Protein AF-A0A968TPW8-F1 (afdb_monomer)

Radius of gyration: 14.57 Å; Cα contacts (8 Å, |Δi|>4): 115; chains: 1; bounding box: 41×36×31 Å

Solvent-accessible surface area (backbone atoms only — not comparable to full-atom values): 6279 Å² total; per-residue (Å²): 136,85,78,90,72,52,71,62,55,56,56,50,50,50,52,51,46,53,77,40,32,38,76,59,67,32,60,75,50,38,76,45,35,48,70,32,41,77,56,99,35,33,36,30,28,30,28,84,41,76,76,56,41,62,60,52,56,73,40,44,68,55,49,41,48,40,50,21,62,74,71,72,44,93,58,52,79,42,79,44,81,37,79,59,72,77,63,34,74,52,82,85,70,56,52,69,72,54,55,51,54,58,56,65,75,74,114

Structure (mmCIF, N/CA/C/O backbone):
data_AF-A0A968TPW8-F1
#
_entry.id   AF-A0A968TPW8-F1
#
loop_
_atom_site.group_PDB
_atom_site.id
_atom_site.type_symbol
_atom_site.label_atom_id
_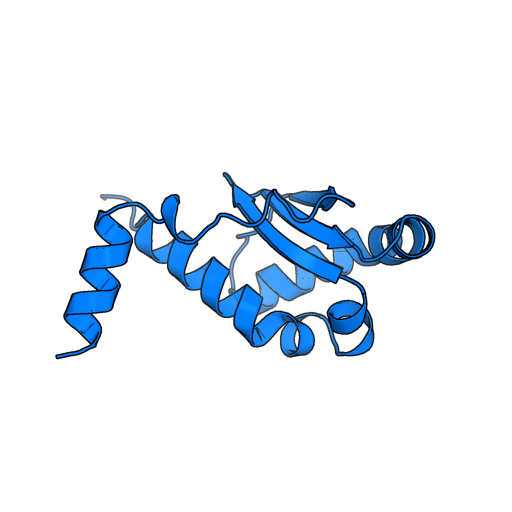atom_site.label_alt_id
_atom_site.label_comp_id
_atom_site.label_asym_id
_atom_site.label_entity_id
_atom_site.label_seq_id
_atom_site.pdbx_PDB_ins_code
_atom_site.Cartn_x
_atom_site.Cartn_y
_atom_site.Cartn_z
_atom_site.occupancy
_atom_site.B_iso_or_equiv
_atom_site.auth_seq_id
_atom_site.auth_comp_id
_atom_site.auth_asym_id
_atom_site.auth_atom_id
_atom_site.pdbx_PDB_model_num
ATOM 1 N N . MET A 1 1 ? -21.143 -25.975 3.109 1.00 36.91 1 MET A N 1
ATOM 2 C CA . MET A 1 1 ? -20.834 -24.544 3.332 1.00 36.91 1 MET A CA 1
ATOM 3 C C . MET A 1 1 ? -19.676 -24.165 2.412 1.00 36.91 1 MET A C 1
ATOM 5 O O . MET A 1 1 ? -18.526 -24.355 2.782 1.00 36.91 1 MET A O 1
ATOM 9 N N . ALA A 1 2 ? -19.964 -23.775 1.165 1.00 35.50 2 ALA A N 1
ATOM 10 C CA . ALA A 1 2 ? -18.925 -23.468 0.180 1.00 35.50 2 ALA A CA 1
ATOM 11 C C . ALA A 1 2 ? -18.407 -22.039 0.403 1.00 35.50 2 ALA A C 1
ATOM 13 O O . ALA A 1 2 ? -19.164 -21.074 0.435 1.00 35.50 2 ALA A O 1
ATOM 14 N N . ASN A 1 3 ? -17.108 -21.957 0.656 1.00 35.62 3 ASN A N 1
ATOM 15 C CA . ASN A 1 3 ? -16.368 -20.805 1.140 1.00 35.62 3 ASN A CA 1
ATOM 16 C C . ASN A 1 3 ? -16.380 -19.658 0.108 1.00 35.62 3 ASN A C 1
ATOM 18 O O . ASN A 1 3 ? -15.746 -19.761 -0.939 1.00 35.62 3 ASN A O 1
ATOM 22 N N . GLY A 1 4 ? -17.073 -18.559 0.419 1.00 38.47 4 GLY A N 1
ATOM 23 C CA . GLY A 1 4 ? -17.173 -17.337 -0.391 1.00 38.47 4 GLY A CA 1
ATOM 24 C C . GLY A 1 4 ? -15.885 -16.505 -0.449 1.00 38.47 4 GLY A C 1
ATOM 25 O O . GLY A 1 4 ? -15.899 -15.309 -0.164 1.00 38.47 4 GLY A O 1
ATOM 26 N N . LY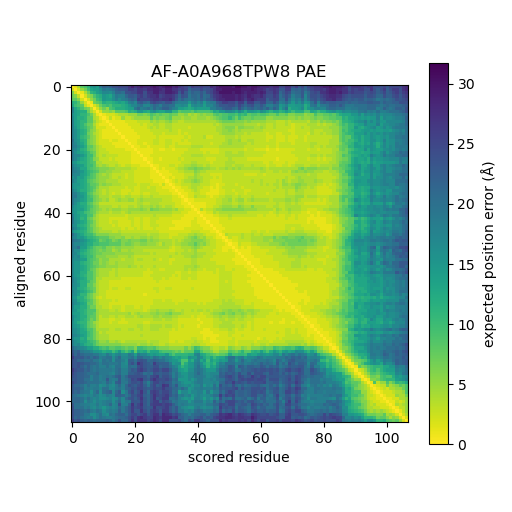S A 1 5 ? -14.754 -17.122 -0.795 1.00 47.28 5 LYS A N 1
ATOM 27 C CA . LYS A 1 5 ? -13.522 -16.416 -1.167 1.00 47.28 5 LYS A CA 1
ATOM 28 C C . LYS A 1 5 ? -13.363 -16.500 -2.679 1.00 47.28 5 LYS A C 1
ATOM 30 O O . LYS A 1 5 ? -12.519 -17.236 -3.180 1.00 47.28 5 LYS A O 1
ATOM 35 N N . SER A 1 6 ? -14.234 -15.794 -3.401 1.00 48.75 6 SER A N 1
ATOM 36 C CA . SER A 1 6 ? -14.113 -15.701 -4.853 1.00 48.75 6 SER A CA 1
ATOM 37 C C . SER A 1 6 ? -12.789 -15.007 -5.199 1.00 48.75 6 SER A C 1
ATOM 39 O O . SER A 1 6 ? -12.539 -13.922 -4.675 1.00 48.75 6 SER A O 1
ATOM 41 N N . PRO A 1 7 ? -11.956 -15.559 -6.098 1.00 49.00 7 PRO A N 1
ATOM 42 C CA . PRO A 1 7 ? -10.747 -14.891 -6.600 1.00 49.00 7 PRO A CA 1
ATOM 43 C C . PRO A 1 7 ? -11.046 -13.515 -7.230 1.00 49.00 7 PRO A C 1
ATOM 45 O O . PRO A 1 7 ? -10.203 -12.617 -7.212 1.00 49.00 7 PRO A O 1
ATOM 48 N N . LEU A 1 8 ? -12.289 -13.308 -7.679 1.00 52.94 8 LEU A N 1
ATOM 49 C CA . LEU A 1 8 ? -12.833 -12.008 -8.085 1.00 52.94 8 LEU A CA 1
ATOM 50 C C . LEU A 1 8 ? -12.791 -10.961 -6.951 1.00 52.94 8 LEU A C 1
ATOM 52 O O . LEU A 1 8 ? -12.514 -9.788 -7.200 1.00 52.94 8 LEU A O 1
ATOM 56 N N . SER A 1 9 ? -13.005 -11.369 -5.694 1.00 66.75 9 SER A N 1
ATOM 57 C CA . SER A 1 9 ? -12.970 -10.479 -4.528 1.00 66.75 9 SER A CA 1
ATOM 58 C C . SER A 1 9 ? -11.561 -9.969 -4.231 1.00 66.75 9 SER A C 1
ATOM 60 O O . SER A 1 9 ? -11.406 -8.798 -3.895 1.00 66.75 9 SER A O 1
ATOM 62 N N . ASP A 1 10 ? -10.531 -10.808 -4.363 1.00 71.81 10 ASP A N 1
ATOM 63 C CA . ASP A 1 10 ? -9.148 -10.400 -4.094 1.00 71.81 10 ASP A CA 1
ATOM 64 C C . ASP A 1 10 ? -8.609 -9.468 -5.186 1.00 71.81 10 ASP A C 1
ATOM 66 O O . ASP A 1 10 ? -7.993 -8.449 -4.866 1.00 71.81 10 ASP A O 1
ATOM 70 N N . GLY A 1 11 ? -8.915 -9.745 -6.460 1.00 74.75 11 GLY A N 1
ATOM 71 C CA . GLY A 1 11 ? -8.595 -8.846 -7.574 1.00 74.75 11 GLY A CA 1
ATOM 72 C C . GLY A 1 11 ? -9.271 -7.476 -7.439 1.00 74.75 11 GLY A C 1
ATOM 73 O O . GLY A 1 11 ? -8.629 -6.437 -7.610 1.00 74.75 11 GLY A O 1
ATOM 74 N N . PHE A 1 12 ? -10.546 -7.456 -7.038 1.00 80.12 12 PHE A N 1
ATOM 75 C CA . PHE A 1 12 ? -11.290 -6.217 -6.814 1.00 80.12 12 PHE A CA 1
ATOM 76 C C . PHE A 1 12 ? -10.761 -5.422 -5.610 1.00 80.12 12 PHE A C 1
ATOM 78 O O . PHE A 1 12 ? -10.544 -4.212 -5.710 1.00 80.12 12 PHE A O 1
ATOM 85 N N . LEU A 1 13 ? -10.504 -6.087 -4.477 1.00 83.19 13 LEU A N 1
ATOM 86 C CA . LEU A 1 13 ? -9.938 -5.454 -3.278 1.00 83.19 13 LEU A CA 1
ATOM 87 C C . LEU A 1 13 ? -8.570 -4.845 -3.557 1.00 83.19 13 LEU A C 1
ATOM 89 O O . LEU A 1 13 ? -8.300 -3.707 -3.172 1.00 83.19 13 LEU A O 1
ATOM 93 N N . ARG A 1 14 ? -7.729 -5.580 -4.277 1.00 83.56 14 ARG A N 1
ATOM 94 C CA . ARG A 1 14 ? -6.426 -5.115 -4.731 1.00 83.56 14 ARG A CA 1
ATOM 95 C C . ARG A 1 14 ? -6.544 -3.838 -5.563 1.00 83.56 14 ARG A C 1
ATOM 97 O O . ARG A 1 14 ? -5.859 -2.863 -5.260 1.00 83.56 14 ARG A O 1
ATOM 104 N N . TRP A 1 15 ? -7.415 -3.820 -6.574 1.00 84.19 15 TRP A N 1
ATOM 105 C CA . TRP A 1 15 ? -7.632 -2.627 -7.399 1.00 84.19 15 TRP A CA 1
ATOM 106 C C . TRP A 1 15 ? -8.132 -1.441 -6.566 1.00 84.19 15 TRP A C 1
ATOM 108 O O . TRP A 1 15 ? -7.624 -0.325 -6.689 1.00 84.19 15 TRP A O 1
ATOM 118 N N . LYS A 1 16 ? -9.081 -1.687 -5.655 1.00 86.81 16 LYS A N 1
ATOM 119 C CA . LYS A 1 16 ? -9.621 -0.665 -4.752 1.00 86.81 16 LYS A CA 1
ATOM 120 C C . LYS A 1 16 ? -8.537 -0.068 -3.852 1.00 86.81 16 LYS A C 1
ATOM 122 O O . LYS A 1 16 ? -8.476 1.151 -3.711 1.00 86.81 16 LYS A O 1
ATOM 127 N N . ILE A 1 17 ? -7.669 -0.904 -3.281 1.00 89.31 17 ILE A N 1
ATOM 128 C CA . ILE A 1 17 ? -6.547 -0.462 -2.444 1.00 89.31 17 ILE A CA 1
ATOM 129 C C . ILE A 1 17 ? -5.546 0.340 -3.254 1.00 89.31 17 ILE A C 1
ATOM 131 O O . ILE A 1 17 ? -5.095 1.370 -2.772 1.00 89.31 17 ILE A O 1
ATOM 135 N N . TRP A 1 18 ? -5.223 -0.090 -4.473 1.00 87.19 18 TRP A N 1
ATOM 136 C CA . TRP A 1 18 ? -4.316 0.653 -5.342 1.00 87.19 18 TRP A CA 1
ATOM 137 C C . TRP A 1 18 ? -4.867 2.050 -5.658 1.00 87.19 18 TRP A C 1
ATOM 139 O O . TRP A 1 18 ? -4.188 3.049 -5.431 1.00 87.19 18 TRP A O 1
ATOM 149 N N . ARG A 1 19 ? -6.145 2.144 -6.044 1.00 87.06 19 ARG A N 1
ATOM 150 C CA . ARG A 1 19 ? -6.814 3.422 -6.336 1.00 87.06 19 ARG A CA 1
ATOM 151 C C . ARG A 1 19 ? -6.942 4.339 -5.114 1.00 87.06 19 ARG A C 1
ATOM 153 O O . ARG A 1 19 ? -6.878 5.557 -5.252 1.00 87.06 19 ARG A O 1
ATOM 160 N N . LEU A 1 20 ? -7.157 3.777 -3.925 1.00 90.00 20 LEU A N 1
ATOM 161 C CA . LEU A 1 20 ? -7.335 4.532 -2.678 1.00 90.00 20 LEU A CA 1
ATOM 162 C C . LEU A 1 20 ? -6.063 4.611 -1.830 1.00 90.00 20 LEU A C 1
ATOM 164 O O . LEU A 1 20 ? -6.115 5.133 -0.718 1.00 90.00 20 LEU A O 1
ATOM 168 N N . TRP A 1 21 ? -4.925 4.141 -2.336 1.00 90.94 21 TRP A N 1
ATOM 169 C CA . TRP A 1 21 ? -3.695 3.993 -1.566 1.00 90.94 21 TRP A CA 1
ATOM 170 C C . TRP A 1 21 ? -3.297 5.246 -0.776 1.00 90.94 21 TRP A C 1
ATOM 172 O O . TRP A 1 21 ? -3.223 5.150 0.451 1.00 90.94 21 TRP A O 1
ATOM 182 N N . PRO A 1 22 ? -3.145 6.441 -1.389 1.00 90.94 22 PRO A N 1
ATOM 183 C CA . PRO A 1 22 ? -2.786 7.649 -0.644 1.00 90.94 22 PRO A CA 1
ATOM 184 C C . PRO A 1 22 ? -3.818 8.028 0.427 1.00 90.94 22 PRO A C 1
ATOM 186 O O . PRO A 1 22 ? -3.448 8.615 1.439 1.00 90.94 22 PRO A O 1
ATOM 189 N N . ARG A 1 23 ? -5.094 7.651 0.267 1.00 92.19 23 ARG A N 1
ATOM 190 C CA . ARG A 1 23 ? -6.138 7.870 1.285 1.00 92.19 23 ARG A CA 1
ATOM 191 C C . ARG A 1 23 ? -6.043 6.867 2.435 1.00 92.19 23 ARG A C 1
ATOM 193 O O . ARG A 1 23 ? -6.346 7.224 3.566 1.00 92.19 23 ARG A O 1
ATOM 200 N N . ILE A 1 24 ? -5.622 5.632 2.159 1.00 92.19 24 ILE A N 1
ATOM 201 C CA . ILE A 1 24 ? -5.445 4.576 3.166 1.00 92.19 24 ILE A CA 1
ATOM 202 C C . ILE A 1 24 ? -4.195 4.863 3.998 1.00 92.19 24 ILE A C 1
ATOM 204 O O . ILE A 1 24 ? -4.251 4.953 5.226 1.00 92.19 24 ILE A O 1
ATOM 208 N N . VAL A 1 25 ? -3.049 5.028 3.335 1.00 90.62 25 VAL A N 1
ATOM 209 C CA . VAL A 1 25 ? -1.751 5.127 4.015 1.00 90.62 25 VAL A CA 1
ATOM 210 C C . VAL A 1 25 ? -1.408 6.555 4.437 1.00 90.62 25 VAL A C 1
ATOM 212 O O . VAL A 1 25 ? -0.705 6.735 5.433 1.00 90.62 25 VAL A O 1
ATOM 215 N N . GLY A 1 26 ? -2.002 7.554 3.785 1.00 89.44 26 GLY A N 1
ATOM 216 C CA . GLY A 1 26 ? -1.699 8.976 3.936 1.00 89.44 26 GLY A CA 1
ATOM 217 C C . GLY A 1 26 ? -0.814 9.479 2.794 1.00 89.44 26 GLY A C 1
ATOM 218 O O . GLY A 1 26 ? -0.001 8.728 2.252 1.00 89.44 26 GLY A O 1
ATOM 219 N N . GLU A 1 27 ? -0.946 10.759 2.437 1.00 87.88 27 GLU A N 1
ATOM 220 C CA . GLU A 1 27 ? -0.270 11.344 1.268 1.00 87.88 27 GLU A CA 1
ATOM 221 C C . GLU A 1 27 ? 1.254 11.177 1.288 1.00 87.88 27 GLU A C 1
ATOM 223 O O . GLU A 1 27 ? 1.856 10.904 0.251 1.00 87.88 27 GLU A O 1
ATOM 228 N N . THR A 1 28 ? 1.889 11.295 2.456 1.00 87.50 28 THR A N 1
ATOM 229 C CA . THR A 1 28 ? 3.347 11.164 2.587 1.00 87.50 28 THR A CA 1
ATOM 230 C C . THR A 1 28 ? 3.833 9.771 2.202 1.00 87.50 28 THR A C 1
ATOM 232 O O . THR A 1 28 ? 4.808 9.648 1.464 1.00 87.50 28 THR A O 1
ATOM 235 N N . LEU A 1 29 ? 3.148 8.722 2.674 1.00 88.00 29 LEU A N 1
ATOM 236 C CA . LEU A 1 29 ? 3.487 7.337 2.341 1.00 88.00 29 LEU A CA 1
ATOM 237 C C . LEU A 1 29 ? 3.095 7.014 0.897 1.00 88.00 29 LEU A C 1
ATOM 239 O O . LEU A 1 29 ? 3.900 6.444 0.167 1.00 88.00 29 LEU A O 1
ATOM 243 N N . GLY A 1 30 ? 1.922 7.469 0.447 1.00 88.88 30 GLY A N 1
ATOM 244 C CA . GLY A 1 30 ? 1.454 7.251 -0.924 1.00 88.88 30 GLY A CA 1
ATOM 245 C C . GLY A 1 30 ? 2.343 7.881 -2.003 1.00 88.88 30 GLY A C 1
ATOM 246 O O . GLY A 1 30 ? 2.366 7.395 -3.125 1.00 88.88 30 GLY A O 1
ATOM 247 N N . LYS A 1 31 ? 3.115 8.927 -1.674 1.00 88.88 31 LYS A N 1
ATOM 248 C CA . LYS A 1 31 ? 4.096 9.542 -2.591 1.00 88.88 31 LYS A CA 1
ATOM 249 C C . LYS A 1 31 ? 5.406 8.761 -2.714 1.00 88.88 31 LYS A C 1
ATOM 251 O O . LYS A 1 31 ? 6.187 9.029 -3.628 1.00 88.88 31 LYS A O 1
ATOM 256 N N . VAL A 1 32 ? 5.695 7.856 -1.778 1.00 90.38 32 VAL A N 1
ATOM 257 C CA . VAL A 1 32 ? 7.001 7.175 -1.695 1.00 90.38 32 VAL A CA 1
ATOM 258 C C . VAL A 1 32 ? 6.912 5.669 -1.852 1.00 90.38 32 VAL A C 1
ATOM 260 O O . VAL A 1 32 ? 7.921 5.048 -2.197 1.00 90.38 32 VAL A O 1
ATOM 263 N N . CYS A 1 33 ? 5.734 5.092 -1.625 1.00 91.19 33 CYS A N 1
ATOM 264 C CA . CYS A 1 33 ? 5.475 3.685 -1.832 1.00 91.19 33 CYS A CA 1
ATOM 265 C C . CYS A 1 33 ? 4.082 3.441 -2.416 1.00 91.19 33 CYS A C 1
ATOM 267 O O . CYS A 1 33 ? 3.140 4.181 -2.135 1.00 91.19 33 CYS A O 1
ATOM 269 N N . GLU A 1 34 ? 3.952 2.382 -3.208 1.00 90.19 34 GLU A N 1
ATOM 270 C CA . GLU A 1 34 ? 2.710 1.998 -3.884 1.00 90.19 34 GLU A CA 1
ATOM 271 C C . GLU A 1 34 ? 2.554 0.471 -3.858 1.00 90.19 34 GLU A C 1
ATOM 273 O O . GLU A 1 34 ? 3.552 -0.246 -3.965 1.00 90.19 34 GLU A O 1
ATOM 278 N N . PRO A 1 35 ? 1.333 -0.071 -3.721 1.00 90.44 35 PRO A N 1
ATOM 279 C CA . PRO A 1 35 ? 1.120 -1.505 -3.713 1.00 90.44 35 PRO A CA 1
ATOM 280 C C . PRO A 1 35 ? 1.204 -2.019 -5.149 1.00 90.44 35 PRO A C 1
ATOM 282 O O . PRO A 1 35 ? 0.520 -1.524 -6.043 1.00 90.44 35 PRO A O 1
ATOM 285 N N . VAL A 1 36 ? 2.040 -3.025 -5.368 1.00 86.12 36 VAL A N 1
ATOM 286 C CA . VAL A 1 36 ? 2.309 -3.586 -6.697 1.00 86.12 36 VAL A CA 1
ATOM 287 C C . VAL A 1 36 ? 1.804 -5.002 -6.855 1.00 86.12 36 VAL A C 1
ATOM 289 O O . VAL A 1 36 ? 1.547 -5.418 -7.970 1.00 86.12 36 VAL A O 1
ATOM 292 N N . GLY A 1 37 ? 1.555 -5.732 -5.773 1.00 81.88 37 GLY A N 1
ATOM 293 C CA . GLY A 1 37 ? 1.172 -7.138 -5.848 1.00 81.88 37 GLY A CA 1
ATOM 294 C C . GLY A 1 37 ? 0.412 -7.582 -4.615 1.00 81.88 37 GLY A C 1
ATOM 295 O O . GLY A 1 37 ? 0.637 -7.064 -3.525 1.00 81.88 37 GLY A O 1
ATOM 296 N N . TYR A 1 38 ? -0.470 -8.560 -4.773 1.00 84.31 38 TYR A N 1
ATOM 297 C CA . TYR A 1 38 ? -1.032 -9.289 -3.646 1.00 84.31 38 TYR A CA 1
ATOM 298 C C . TYR A 1 38 ? -1.098 -10.771 -3.990 1.00 84.31 38 TYR A C 1
ATOM 300 O O . TYR A 1 38 ? -1.688 -11.136 -5.005 1.00 84.31 38 TYR A O 1
ATOM 308 N N . GLU A 1 39 ? -0.516 -11.611 -3.139 1.00 79.06 39 GLU A N 1
ATOM 309 C CA . GLU A 1 39 ? -0.536 -13.061 -3.306 1.00 79.06 39 GLU A CA 1
ATOM 310 C C . GLU A 1 39 ? -0.624 -13.753 -1.943 1.00 79.06 39 GLU A C 1
ATOM 312 O O . GLU A 1 39 ? 0.211 -13.526 -1.070 1.00 79.06 39 GLU A O 1
ATOM 317 N N . ARG A 1 40 ? -1.631 -14.615 -1.746 1.00 80.06 40 ARG A N 1
ATOM 318 C CA . ARG A 1 40 ? -1.763 -15.488 -0.557 1.00 80.06 40 ARG A CA 1
ATOM 319 C C . ARG A 1 40 ? -1.562 -14.760 0.791 1.00 80.06 40 ARG A C 1
ATOM 321 O O . ARG A 1 40 ? -0.927 -15.286 1.705 1.00 80.06 40 ARG A O 1
ATOM 328 N N . GLY A 1 41 ? -2.099 -13.546 0.939 1.00 83.81 41 GLY A N 1
ATOM 329 C CA . GLY A 1 41 ? -1.946 -12.747 2.166 1.00 83.81 41 GLY A CA 1
ATOM 330 C C . GLY A 1 41 ? -0.667 -11.911 2.241 1.00 83.81 41 GLY A C 1
ATOM 331 O O . GLY A 1 41 ? -0.414 -11.281 3.268 1.00 83.81 41 GLY A O 1
ATOM 332 N N . ARG A 1 42 ? 0.144 -11.886 1.186 1.00 87.38 42 ARG A N 1
ATOM 333 C CA . ARG A 1 42 ? 1.356 -11.078 1.078 1.00 87.38 42 ARG A CA 1
ATOM 334 C C . ARG A 1 42 ? 1.101 -9.885 0.167 1.00 87.38 42 ARG A C 1
ATOM 336 O O . ARG A 1 42 ? 0.798 -10.069 -1.006 1.00 87.38 42 ARG A O 1
ATOM 343 N N . LEU A 1 43 ? 1.239 -8.677 0.706 1.00 89.00 43 LEU A N 1
ATOM 344 C CA . LEU A 1 43 ? 1.153 -7.430 -0.049 1.00 89.00 43 LEU A CA 1
ATOM 345 C C . LEU A 1 43 ? 2.559 -6.982 -0.449 1.00 89.00 43 LEU A C 1
ATOM 347 O O . LEU A 1 43 ? 3.404 -6.730 0.411 1.00 89.00 43 LEU A O 1
ATOM 351 N N . TRP A 1 44 ? 2.793 -6.867 -1.747 1.00 88.19 44 TRP A N 1
ATOM 352 C CA . TRP A 1 44 ? 4.018 -6.324 -2.312 1.00 88.19 44 TRP A CA 1
ATOM 353 C C . TRP A 1 44 ? 3.870 -4.825 -2.500 1.00 88.19 44 TRP A C 1
ATOM 355 O O . TRP A 1 44 ? 2.885 -4.357 -3.073 1.00 88.19 44 TRP A O 1
ATOM 365 N N . ILE A 1 45 ? 4.851 -4.078 -2.014 1.00 90.75 45 ILE A N 1
ATOM 366 C CA . ILE A 1 45 ? 4.889 -2.624 -2.047 1.00 90.75 45 ILE A CA 1
ATOM 367 C C . ILE A 1 45 ? 6.182 -2.203 -2.730 1.00 90.75 45 ILE A C 1
ATOM 369 O O . ILE A 1 45 ? 7.281 -2.480 -2.246 1.00 90.75 45 ILE A O 1
ATOM 373 N N . TRP A 1 46 ? 6.049 -1.502 -3.845 1.00 90.81 46 TRP A N 1
ATOM 374 C CA . TRP A 1 46 ? 7.173 -0.848 -4.483 1.00 90.81 46 TRP A CA 1
ATOM 375 C C . TRP A 1 46 ? 7.519 0.435 -3.740 1.00 90.81 46 TRP A C 1
ATOM 377 O O . TRP A 1 46 ? 6.632 1.168 -3.298 1.00 90.81 46 TRP A O 1
ATOM 387 N N . VAL A 1 47 ? 8.813 0.706 -3.603 1.00 90.56 47 VAL A N 1
ATOM 388 C CA . VAL A 1 47 ? 9.336 1.920 -2.979 1.00 90.56 47 VAL A CA 1
ATOM 389 C C . VAL A 1 47 ? 10.236 2.643 -3.970 1.00 90.56 47 VAL A C 1
ATOM 391 O O . VAL A 1 47 ? 11.072 2.028 -4.628 1.00 90.56 47 VAL A O 1
ATOM 394 N N . LYS A 1 48 ? 10.100 3.971 -4.039 1.00 87.56 48 LYS A N 1
ATOM 395 C CA . LYS A 1 48 ? 10.775 4.810 -5.041 1.00 87.56 48 LYS A CA 1
ATOM 396 C C . LYS A 1 48 ? 12.306 4.696 -5.036 1.00 87.56 48 LYS A C 1
ATOM 398 O O . LYS A 1 48 ? 12.940 4.885 -6.071 1.00 87.56 48 LYS A O 1
ATOM 403 N N . SER A 1 49 ? 12.923 4.459 -3.878 1.00 86.62 49 SER A N 1
ATOM 404 C CA . SER A 1 49 ? 14.384 4.383 -3.733 1.00 86.62 49 SER A CA 1
ATOM 405 C C . SER A 1 49 ? 14.783 3.595 -2.486 1.00 86.62 49 SER A C 1
ATOM 407 O O . SER A 1 49 ? 14.035 3.557 -1.507 1.00 86.62 49 SER A O 1
ATOM 409 N N . SER A 1 50 ? 15.993 3.033 -2.486 1.00 83.19 50 SER A N 1
ATOM 410 C CA . SER A 1 50 ? 16.567 2.287 -1.353 1.00 83.19 50 SER A CA 1
ATOM 411 C C . SER A 1 50 ? 16.629 3.111 -0.061 1.00 83.19 50 SER A C 1
ATOM 413 O O . SER A 1 50 ? 16.305 2.591 1.003 1.00 83.19 50 SER A O 1
ATOM 415 N N . ALA A 1 51 ? 16.940 4.409 -0.154 1.00 86.12 51 ALA A N 1
ATOM 416 C CA . ALA A 1 51 ? 16.933 5.321 0.993 1.00 86.12 51 ALA A CA 1
ATOM 417 C C . ALA A 1 51 ? 15.547 5.400 1.667 1.00 86.12 51 ALA A C 1
ATOM 419 O O . ALA A 1 51 ? 15.425 5.237 2.878 1.00 86.12 51 ALA A O 1
ATOM 420 N N . ARG A 1 52 ? 14.477 5.536 0.869 1.00 87.00 52 ARG A N 1
ATOM 421 C CA . ARG A 1 52 ? 13.090 5.558 1.370 1.00 87.00 52 ARG A CA 1
ATOM 422 C C . ARG A 1 52 ? 12.629 4.186 1.865 1.00 87.00 52 ARG A C 1
ATOM 424 O O . ARG A 1 52 ? 11.707 4.114 2.667 1.00 87.00 52 ARG A O 1
ATOM 431 N N . MET A 1 53 ? 13.236 3.092 1.403 1.00 87.56 53 MET A N 1
ATOM 432 C CA . MET A 1 53 ? 12.851 1.740 1.819 1.00 87.56 53 MET A CA 1
ATOM 433 C C . MET A 1 53 ? 13.093 1.514 3.311 1.00 87.56 53 MET A C 1
ATOM 435 O O . MET A 1 53 ? 12.238 0.927 3.968 1.00 87.56 53 MET A O 1
ATOM 439 N N . GLN A 1 54 ? 14.209 1.996 3.863 1.00 87.81 54 GLN A N 1
ATOM 440 C CA . GLN A 1 54 ? 14.463 1.890 5.304 1.00 87.81 54 GLN A CA 1
ATOM 441 C C . GLN A 1 54 ? 13.408 2.646 6.119 1.00 87.81 54 GLN A C 1
ATOM 443 O O . GLN A 1 54 ? 12.874 2.094 7.079 1.00 87.81 54 GLN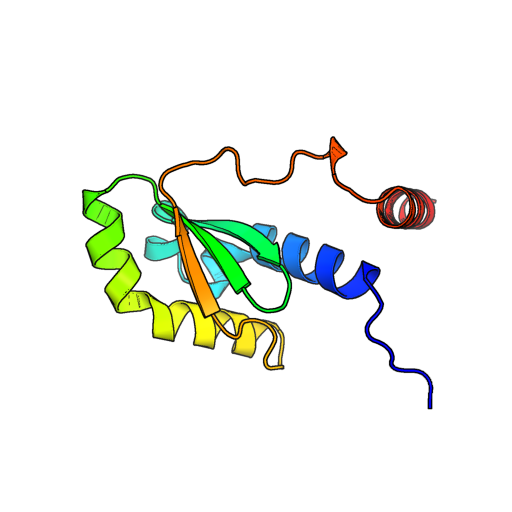 A O 1
ATOM 448 N N . GLU A 1 55 ? 13.042 3.855 5.689 1.00 89.06 55 GLU A N 1
ATOM 449 C CA . GLU A 1 55 ? 11.982 4.637 6.333 1.00 89.06 55 GLU A CA 1
ATOM 450 C C . GLU A 1 55 ? 10.635 3.908 6.269 1.00 89.06 55 GLU A C 1
ATOM 452 O O . GLU A 1 55 ? 9.979 3.714 7.288 1.00 89.06 55 GLU A O 1
ATOM 457 N N . VAL A 1 56 ? 10.229 3.439 5.085 1.00 89.44 56 VAL A N 1
ATOM 458 C CA . VAL A 1 56 ? 8.932 2.770 4.888 1.00 89.44 56 VAL A CA 1
ATOM 459 C C . VAL A 1 56 ? 8.862 1.431 5.637 1.00 89.44 56 VAL A C 1
ATOM 461 O O . VAL A 1 56 ? 7.788 1.070 6.118 1.00 89.44 56 VAL A O 1
ATOM 464 N N . ARG A 1 57 ? 9.987 0.724 5.820 1.00 89.12 57 ARG A N 1
ATOM 465 C CA . ARG A 1 57 ? 10.046 -0.498 6.645 1.00 89.12 57 ARG A CA 1
ATOM 466 C C . ARG A 1 57 ? 9.668 -0.245 8.101 1.00 89.12 57 ARG A C 1
ATOM 468 O O . ARG A 1 57 ? 9.033 -1.105 8.701 1.00 89.12 57 ARG A O 1
ATOM 475 N N . PHE A 1 58 ? 9.974 0.928 8.655 1.00 90.19 58 PHE A N 1
ATOM 476 C CA . PHE A 1 58 ? 9.508 1.291 9.997 1.00 90.19 58 PHE A CA 1
ATOM 477 C C . PHE A 1 58 ? 7.975 1.393 10.062 1.00 90.19 58 PHE A C 1
ATOM 479 O O . PHE A 1 58 ? 7.352 1.045 11.063 1.00 90.19 58 PHE A O 1
ATOM 486 N N . PHE A 1 59 ? 7.346 1.796 8.955 1.00 90.69 59 PHE A N 1
ATOM 487 C CA . PHE A 1 59 ? 5.893 1.883 8.820 1.00 90.69 59 PHE A CA 1
ATOM 488 C C . PHE A 1 59 ? 5.233 0.573 8.369 1.00 90.69 59 PHE A C 1
ATOM 490 O O . PHE A 1 59 ? 4.027 0.570 8.139 1.00 90.69 59 PHE A O 1
ATOM 497 N N . GLU A 1 60 ? 5.958 -0.545 8.260 1.00 91.19 60 GLU A N 1
ATOM 498 C CA . GLU A 1 60 ? 5.417 -1.823 7.771 1.00 91.19 60 GLU A CA 1
ATOM 499 C C . GLU A 1 60 ? 4.182 -2.282 8.561 1.00 91.19 60 GLU A C 1
ATOM 501 O O . GLU A 1 60 ? 3.131 -2.577 7.981 1.00 91.19 60 GLU A O 1
ATOM 506 N N . ALA A 1 61 ? 4.280 -2.285 9.893 1.00 91.69 61 ALA A N 1
ATOM 507 C CA . ALA A 1 61 ? 3.178 -2.673 10.767 1.00 91.69 61 ALA A CA 1
ATOM 508 C C . ALA A 1 61 ? 1.970 -1.735 10.605 1.00 91.69 61 ALA A C 1
ATOM 510 O O . ALA A 1 61 ? 0.828 -2.196 10.545 1.00 91.69 61 ALA A O 1
ATOM 511 N N . THR A 1 62 ? 2.228 -0.433 10.468 1.00 91.75 62 THR A N 1
ATOM 512 C CA . THR A 1 62 ? 1.210 0.601 10.250 1.00 91.75 62 THR A CA 1
ATOM 513 C C . THR A 1 62 ? 0.522 0.438 8.898 1.00 91.75 62 THR A C 1
ATOM 515 O O . THR A 1 62 ? -0.702 0.511 8.829 1.00 91.75 62 THR A O 1
ATOM 518 N N . LEU A 1 63 ? 1.277 0.168 7.830 1.00 92.00 63 LEU A N 1
ATOM 519 C CA . LEU A 1 63 ? 0.751 -0.095 6.489 1.00 92.00 63 LEU A CA 1
ATOM 520 C C . LEU A 1 63 ? -0.169 -1.314 6.502 1.00 92.00 63 LEU A C 1
ATOM 522 O O . LEU A 1 63 ? -1.314 -1.225 6.063 1.00 92.00 63 LEU A O 1
ATOM 526 N N . ARG A 1 64 ? 0.297 -2.431 7.075 1.00 93.38 64 ARG A N 1
ATOM 527 C CA . ARG A 1 64 ? -0.511 -3.647 7.222 1.00 93.38 64 ARG A CA 1
ATOM 528 C C . ARG A 1 64 ? -1.803 -3.368 7.986 1.00 93.38 64 ARG A C 1
ATOM 530 O O . ARG A 1 64 ? -2.873 -3.777 7.538 1.00 93.38 64 ARG A O 1
ATOM 537 N N . LYS A 1 65 ? -1.704 -2.669 9.122 1.00 93.69 65 LYS A N 1
ATOM 538 C CA . LYS A 1 65 ? -2.855 -2.334 9.965 1.00 93.69 65 LYS A CA 1
ATOM 539 C C . LYS A 1 65 ? -3.871 -1.488 9.194 1.00 93.69 65 LYS A C 1
ATOM 541 O O . LYS A 1 65 ? -5.010 -1.913 9.063 1.00 93.69 65 LYS A O 1
ATOM 546 N N . LYS A 1 66 ? -3.437 -0.380 8.587 1.00 93.06 66 LYS A N 1
ATOM 547 C CA . LYS A 1 66 ? -4.300 0.526 7.813 1.00 93.06 66 LYS A CA 1
ATOM 548 C C . LYS A 1 66 ? -5.007 -0.170 6.656 1.00 93.06 66 LYS A C 1
ATOM 550 O O . LYS A 1 66 ? -6.182 0.086 6.407 1.00 93.06 66 LYS A O 1
ATOM 555 N N . VAL A 1 67 ? -4.306 -1.056 5.950 1.00 92.44 67 VAL A N 1
ATOM 556 C CA . VAL A 1 67 ? -4.906 -1.826 4.855 1.00 92.44 67 VAL A CA 1
ATOM 557 C C . VAL A 1 67 ? -5.968 -2.787 5.388 1.00 92.44 67 VAL A C 1
ATOM 559 O O . VAL A 1 67 ? -7.077 -2.805 4.865 1.00 92.44 67 VAL A O 1
ATOM 562 N N . ASN A 1 68 ? -5.672 -3.549 6.441 1.00 91.88 68 ASN A N 1
ATOM 563 C CA . ASN A 1 68 ? -6.647 -4.466 7.034 1.00 91.88 68 ASN A CA 1
ATOM 564 C C . ASN A 1 68 ? -7.848 -3.734 7.647 1.00 91.88 68 ASN A C 1
ATOM 566 O O . ASN A 1 68 ? -8.975 -4.193 7.485 1.00 91.88 68 ASN A O 1
ATOM 570 N N . GLU A 1 69 ? -7.631 -2.579 8.283 1.00 92.88 69 GLU A N 1
ATOM 571 C CA . GLU A 1 69 ? -8.699 -1.705 8.784 1.00 92.88 69 GLU A CA 1
ATOM 572 C C . GLU A 1 69 ? -9.585 -1.203 7.638 1.00 92.88 69 GLU A C 1
ATOM 574 O O . GLU A 1 69 ? -10.806 -1.262 7.739 1.00 92.88 69 GLU A O 1
ATOM 579 N N . HIS A 1 70 ? -8.992 -0.791 6.511 1.00 90.62 70 HIS A N 1
ATOM 580 C CA . HIS A 1 70 ? -9.754 -0.364 5.335 1.00 90.62 70 HIS A CA 1
ATOM 581 C C . HIS A 1 70 ? -10.571 -1.501 4.706 1.00 90.62 70 HIS A C 1
ATOM 583 O O . HIS A 1 70 ? -11.673 -1.279 4.204 1.00 90.62 70 HIS A O 1
ATOM 589 N N . VAL A 1 71 ? -10.026 -2.719 4.702 1.00 88.62 71 VAL A N 1
ATOM 590 C CA . VAL A 1 71 ? -10.701 -3.906 4.158 1.00 88.62 71 VAL A CA 1
ATOM 591 C C . VAL A 1 71 ? -11.729 -4.479 5.145 1.00 88.62 71 VAL A C 1
ATOM 593 O O . VAL A 1 71 ? -12.638 -5.192 4.726 1.00 88.62 71 VAL A O 1
ATOM 596 N N . GLY A 1 72 ? -11.613 -4.173 6.440 1.00 88.00 72 GLY A N 1
ATOM 597 C CA . GLY A 1 72 ? -12.498 -4.669 7.499 1.00 88.00 72 GLY A CA 1
ATOM 598 C C . GLY A 1 72 ? -12.249 -6.128 7.904 1.00 88.00 72 GLY A C 1
ATOM 599 O O . GLY A 1 72 ? -13.067 -6.721 8.601 1.00 88.00 72 GLY A O 1
ATOM 600 N N . ARG A 1 73 ? -11.140 -6.734 7.457 1.00 88.19 73 ARG A N 1
ATOM 601 C CA . ARG A 1 73 ? -10.715 -8.102 7.811 1.00 88.19 73 ARG A CA 1
ATOM 602 C C . ARG A 1 73 ? -9.201 -8.257 7.685 1.00 88.19 73 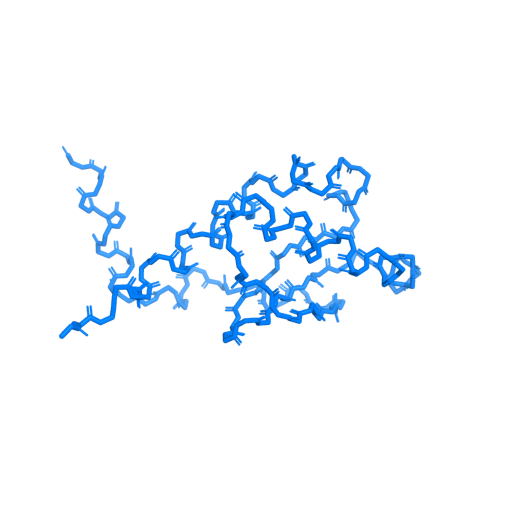ARG A C 1
ATOM 604 O O . ARG A 1 73 ? -8.546 -7.461 7.015 1.00 88.19 73 ARG A O 1
ATOM 611 N N . GLU A 1 74 ? -8.649 -9.325 8.262 1.00 88.50 74 GLU A N 1
ATOM 612 C CA . GLU A 1 74 ? -7.250 -9.708 8.038 1.00 88.50 74 GLU A CA 1
ATOM 613 C C . GLU A 1 74 ? -7.057 -10.193 6.591 1.00 88.50 74 GLU A C 1
ATOM 615 O O . GLU A 1 74 ? -7.278 -11.359 6.260 1.00 88.50 74 GLU A O 1
ATOM 620 N N . TRP A 1 75 ? -6.681 -9.270 5.707 1.00 88.69 75 TRP A N 1
ATOM 621 C CA . TRP A 1 75 ? -6.421 -9.541 4.294 1.00 88.69 75 TRP A CA 1
ATOM 622 C C . TRP A 1 75 ? -4.919 -9.607 4.008 1.00 88.69 75 TRP A C 1
ATOM 624 O O . TRP A 1 75 ? -4.446 -10.519 3.332 1.00 88.69 75 TRP A O 1
ATOM 634 N N . VAL A 1 76 ? -4.150 -8.684 4.582 1.00 91.19 76 VAL A N 1
ATOM 635 C CA . VAL A 1 76 ? -2.688 -8.642 4.539 1.00 91.19 76 VAL A CA 1
ATOM 636 C C . VAL A 1 76 ? -2.125 -9.252 5.816 1.00 91.19 76 VAL A C 1
ATOM 638 O O . VAL A 1 76 ? -2.261 -8.699 6.907 1.00 91.19 76 VAL A O 1
ATOM 641 N N . ARG A 1 77 ? -1.433 -10.378 5.667 1.00 90.31 77 ARG A N 1
ATOM 642 C CA . ARG A 1 77 ? -0.702 -11.070 6.737 1.00 90.31 77 ARG A CA 1
ATOM 643 C C . ARG A 1 77 ? 0.745 -10.586 6.8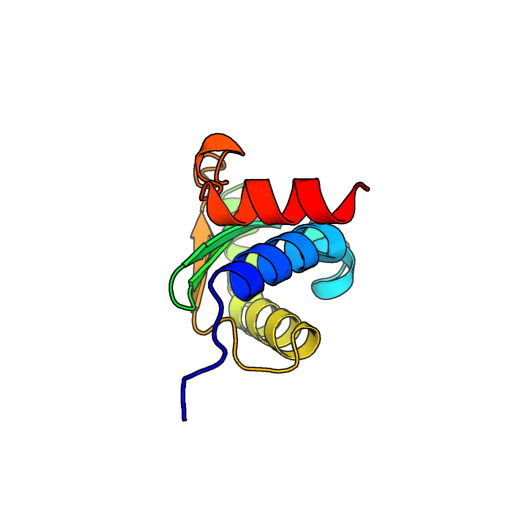00 1.00 90.31 77 ARG A C 1
ATOM 645 O O . ARG A 1 77 ? 1.279 -10.348 7.883 1.00 90.31 77 ARG A O 1
ATOM 652 N N . MET A 1 78 ? 1.352 -10.382 5.629 1.00 86.31 78 MET A N 1
ATOM 653 C CA . MET A 1 78 ? 2.744 -9.962 5.474 1.00 86.31 78 MET A CA 1
ATOM 654 C C . MET A 1 78 ? 2.874 -8.855 4.428 1.00 86.31 78 MET A C 1
ATOM 656 O O . MET A 1 78 ? 2.194 -8.882 3.405 1.00 86.31 78 MET A O 1
ATOM 660 N N . VAL A 1 79 ? 3.783 -7.914 4.662 1.00 90.88 79 VAL A N 1
ATOM 661 C CA . VAL A 1 79 ? 4.167 -6.890 3.688 1.00 90.88 79 VAL A CA 1
ATOM 662 C C . VAL A 1 79 ? 5.576 -7.204 3.185 1.00 90.88 79 VAL A C 1
ATOM 664 O O . VAL A 1 79 ? 6.434 -7.644 3.950 1.00 90.88 79 VAL A O 1
ATOM 667 N N . ARG A 1 80 ? 5.813 -7.031 1.886 1.00 87.69 80 ARG A N 1
ATOM 668 C CA . ARG A 1 80 ? 7.140 -7.123 1.272 1.00 87.69 80 ARG A CA 1
ATOM 669 C C . ARG A 1 80 ? 7.421 -5.860 0.487 1.00 87.69 80 ARG A C 1
ATOM 671 O O . ARG A 1 80 ? 6.568 -5.399 -0.261 1.00 87.69 80 ARG A O 1
ATOM 678 N N . PHE A 1 81 ? 8.623 -5.327 0.653 1.00 89.00 81 PHE A N 1
ATOM 679 C CA . PHE A 1 81 ? 9.074 -4.155 -0.081 1.00 89.00 81 PHE A CA 1
ATOM 680 C C . PHE A 1 81 ? 9.979 -4.569 -1.232 1.00 89.00 81 PHE A C 1
ATOM 682 O O . PHE A 1 81 ? 10.839 -5.432 -1.060 1.00 89.00 81 PHE A O 1
ATOM 689 N N . THR A 1 82 ? 9.803 -3.924 -2.378 1.00 85.62 82 THR A N 1
ATOM 690 C CA . THR A 1 82 ? 10.626 -4.122 -3.571 1.00 85.62 82 THR A CA 1
ATOM 691 C C . THR A 1 82 ? 11.032 -2.770 -4.159 1.00 85.62 82 THR A C 1
ATOM 693 O O . THR A 1 82 ? 10.319 -1.776 -4.016 1.00 85.62 82 THR A O 1
ATOM 696 N N . LEU A 1 83 ? 12.210 -2.707 -4.781 1.00 85.69 83 LEU A N 1
ATOM 697 C CA . LEU A 1 83 ? 12.617 -1.570 -5.622 1.00 85.69 83 LEU A CA 1
ATOM 698 C C . LEU A 1 83 ? 12.223 -1.792 -7.082 1.00 85.69 83 LEU A C 1
ATOM 700 O O . LEU A 1 83 ? 12.269 -0.861 -7.888 1.00 85.69 83 LEU A O 1
ATOM 704 N N . ASP A 1 84 ? 11.821 -3.016 -7.415 1.00 77.75 84 ASP A N 1
ATOM 705 C CA . ASP A 1 84 ? 11.451 -3.397 -8.759 1.00 77.75 84 ASP A CA 1
ATOM 706 C C . ASP A 1 84 ? 9.951 -3.165 -8.977 1.00 77.75 84 ASP A C 1
ATOM 708 O O . ASP A 1 84 ? 9.093 -3.660 -8.247 1.00 77.75 84 ASP A O 1
ATOM 712 N N . ARG A 1 85 ? 9.632 -2.343 -9.979 1.00 69.19 85 ARG A N 1
ATOM 713 C CA . ARG A 1 85 ? 8.249 -2.002 -10.340 1.00 69.19 85 ARG A CA 1
ATOM 714 C C . ARG A 1 85 ? 7.638 -3.026 -11.309 1.00 69.19 85 ARG A C 1
ATOM 716 O O . ARG A 1 85 ? 6.485 -2.868 -11.695 1.00 69.19 85 ARG A O 1
ATOM 723 N N . ARG A 1 86 ? 8.386 -4.047 -11.751 1.00 56.41 86 ARG A N 1
ATOM 724 C CA . ARG A 1 86 ? 7.936 -5.058 -12.727 1.00 56.41 86 ARG A CA 1
ATOM 725 C C . ARG A 1 86 ? 7.085 -6.157 -12.097 1.00 56.41 86 ARG A C 1
ATOM 727 O O . ARG A 1 86 ? 6.425 -6.862 -12.847 1.00 56.41 86 ARG A O 1
ATOM 734 N N . GLU A 1 87 ? 7.025 -6.244 -10.767 1.00 50.72 87 GLU A N 1
ATOM 735 C CA . GLU A 1 87 ? 6.047 -7.076 -10.043 1.00 50.72 87 GLU A CA 1
ATOM 736 C C . GLU A 1 87 ? 4.652 -6.428 -9.944 1.00 50.72 87 GLU A C 1
ATOM 738 O O . GLU A 1 87 ? 3.749 -6.978 -9.314 1.00 50.72 87 GLU A O 1
ATOM 743 N N . VAL A 1 88 ? 4.447 -5.263 -10.576 1.00 51.84 88 VAL A N 1
ATOM 744 C CA . VAL A 1 88 ? 3.1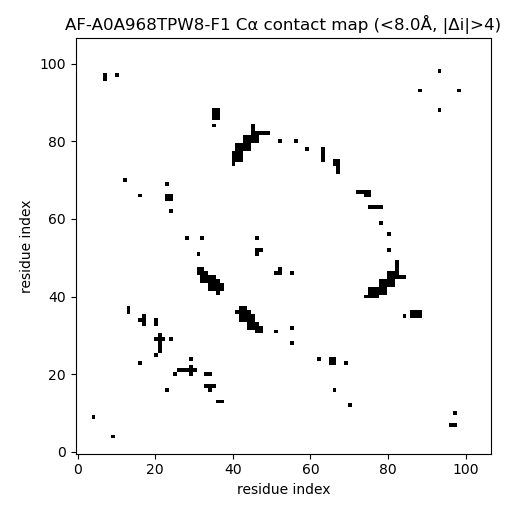01 -4.790 -10.911 1.00 51.84 88 VAL A CA 1
ATOM 745 C C . VAL A 1 88 ? 2.556 -5.740 -11.980 1.00 51.84 88 VAL A C 1
ATOM 747 O O . VAL A 1 88 ? 3.100 -5.730 -13.088 1.00 51.84 88 VAL A O 1
ATOM 750 N N . PRO A 1 89 ? 1.510 -6.548 -11.714 1.00 46.03 89 PRO A N 1
ATOM 751 C CA . PRO A 1 89 ? 0.899 -7.355 -12.742 1.00 46.03 89 PRO A CA 1
ATOM 752 C C . PRO A 1 89 ? 0.434 -6.406 -13.811 1.00 46.03 89 PRO A C 1
ATOM 754 O O . PRO A 1 89 ? -0.349 -5.473 -13.601 1.00 46.03 89 PRO A O 1
ATOM 757 N N . ARG A 1 90 ? 1.002 -6.663 -14.972 1.00 43.59 90 ARG A N 1
ATOM 758 C CA . ARG A 1 90 ? 0.547 -6.088 -16.210 1.00 43.59 90 ARG A CA 1
ATOM 759 C C . ARG A 1 90 ? -0.873 -6.601 -16.398 1.00 43.59 90 ARG A C 1
ATOM 761 O O . ARG A 1 90 ? -1.183 -7.730 -16.026 1.00 43.59 90 ARG A O 1
ATOM 768 N N . GLU A 1 91 ? -1.720 -5.784 -17.000 1.00 46.91 91 GLU A N 1
ATOM 769 C CA . GLU A 1 91 ? -3.122 -6.085 -17.330 1.00 46.91 91 GLU A CA 1
ATOM 770 C C .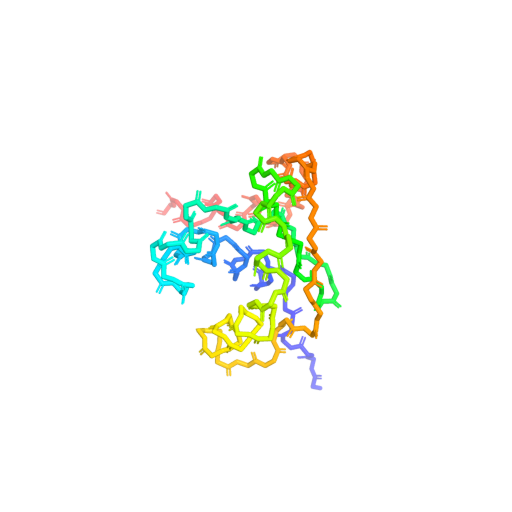 GLU A 1 91 ? -3.327 -7.475 -17.985 1.00 46.91 91 GLU A C 1
ATOM 772 O O . GLU A 1 91 ? -4.412 -8.039 -17.944 1.00 46.91 91 GLU A O 1
ATOM 777 N N . SER A 1 92 ? -2.254 -8.056 -18.531 1.00 42.81 92 SER A N 1
ATOM 778 C CA . SER A 1 92 ? -2.173 -9.389 -19.127 1.00 42.81 92 SER A CA 1
ATOM 779 C C . SER A 1 92 ? -2.167 -10.584 -18.154 1.00 42.81 92 SER A C 1
ATOM 781 O O . SER A 1 92 ? -2.322 -11.704 -18.626 1.00 42.81 92 SER A O 1
ATOM 783 N N . GLU A 1 93 ? -1.981 -10.391 -16.842 1.00 45.41 93 GLU A N 1
ATOM 784 C CA . GLU A 1 93 ? -2.119 -11.454 -15.815 1.00 45.41 93 GLU A CA 1
ATOM 785 C C . GLU A 1 93 ? -3.480 -11.417 -15.105 1.00 45.41 93 GLU A C 1
ATOM 787 O O . GLU A 1 93 ? -3.740 -12.146 -14.144 1.00 45.41 93 GLU A O 1
ATOM 792 N N . ILE A 1 94 ? -4.372 -10.543 -15.568 1.00 53.28 94 ILE A N 1
ATOM 793 C CA . ILE A 1 94 ? -5.764 -10.559 -15.158 1.00 53.28 94 ILE A CA 1
ATOM 794 C C . ILE A 1 94 ? -6.375 -11.841 -15.727 1.00 53.28 94 ILE A C 1
ATOM 796 O O . ILE A 1 94 ? -6.573 -11.943 -16.936 1.00 53.28 94 ILE A O 1
ATOM 800 N N . SER A 1 95 ? -6.649 -12.814 -14.849 1.00 53.69 95 SER A N 1
ATOM 801 C CA . SER A 1 95 ? -7.371 -14.041 -15.205 1.00 53.69 95 SER A CA 1
ATOM 802 C C . SER A 1 95 ? -8.583 -13.698 -16.075 1.00 53.69 95 SER A C 1
ATOM 804 O O . SER A 1 95 ? -9.298 -12.737 -15.777 1.00 53.69 95 SER A O 1
ATOM 806 N N . GLU A 1 96 ? -8.812 -14.466 -17.140 1.00 52.81 96 GLU A N 1
ATOM 807 C CA . GLU A 1 96 ? -9.903 -14.249 -18.101 1.00 52.81 96 GLU A CA 1
ATOM 808 C C . GLU A 1 96 ? -11.270 -14.092 -17.407 1.00 52.81 96 GLU A C 1
ATOM 810 O O . GLU A 1 96 ? -12.099 -13.285 -17.829 1.00 52.81 96 GLU A O 1
ATOM 815 N N . ASP A 1 97 ? -11.445 -14.757 -16.262 1.00 47.38 97 ASP A N 1
ATOM 816 C CA . ASP A 1 97 ? -12.585 -14.628 -15.347 1.00 47.38 97 ASP A CA 1
ATOM 817 C C . ASP A 1 97 ? -12.836 -13.183 -14.867 1.00 47.38 97 ASP A C 1
ATOM 819 O O . ASP A 1 97 ? -13.965 -12.696 -14.840 1.00 47.38 97 ASP A O 1
ATOM 823 N N . PHE A 1 98 ? -11.776 -12.452 -14.519 1.00 47.09 98 PHE A N 1
ATOM 824 C CA . PHE A 1 98 ? -11.865 -11.071 -14.040 1.00 47.09 98 PHE A CA 1
ATOM 825 C C . PHE A 1 98 ? -12.116 -10.085 -15.188 1.00 47.09 98 PHE A C 1
ATOM 827 O O . PHE A 1 98 ? -12.815 -9.088 -15.007 1.00 47.09 98 PHE A O 1
ATOM 834 N N . LYS A 1 99 ? -11.593 -10.378 -16.386 1.00 54.00 99 LYS A N 1
ATOM 835 C CA . LYS A 1 99 ? -11.839 -9.578 -17.596 1.00 54.00 99 LYS A CA 1
ATOM 836 C C . LYS A 1 99 ? -13.310 -9.644 -18.013 1.00 54.00 99 LYS A C 1
ATOM 838 O O . LYS A 1 99 ? -13.893 -8.622 -18.360 1.00 54.00 99 LYS A O 1
ATOM 843 N N . ARG A 1 100 ? -13.916 -10.825 -17.889 1.00 55.91 100 ARG A N 1
ATOM 844 C CA . ARG A 1 100 ? -15.334 -11.070 -18.169 1.00 55.91 100 ARG A CA 1
ATOM 845 C C . ARG A 1 100 ? -16.263 -10.347 -17.184 1.00 55.91 100 ARG A C 1
ATOM 847 O O . ARG A 1 100 ? -17.209 -9.702 -17.611 1.00 55.91 100 ARG A O 1
ATOM 854 N N . TYR A 1 101 ? -15.922 -10.330 -15.893 1.00 55.06 101 TYR A N 1
ATOM 855 C CA . TYR A 1 101 ? -16.666 -9.568 -14.880 1.00 55.06 101 TYR A CA 1
ATOM 856 C C . TYR A 1 101 ? -16.656 -8.043 -15.123 1.00 55.06 101 TYR A C 1
ATOM 858 O O . TYR A 1 101 ? -17.660 -7.367 -14.902 1.00 55.06 101 TYR A O 1
ATOM 866 N N . LEU A 1 102 ? -15.530 -7.480 -15.580 1.00 50.50 102 LEU A N 1
ATOM 867 C CA . LEU A 1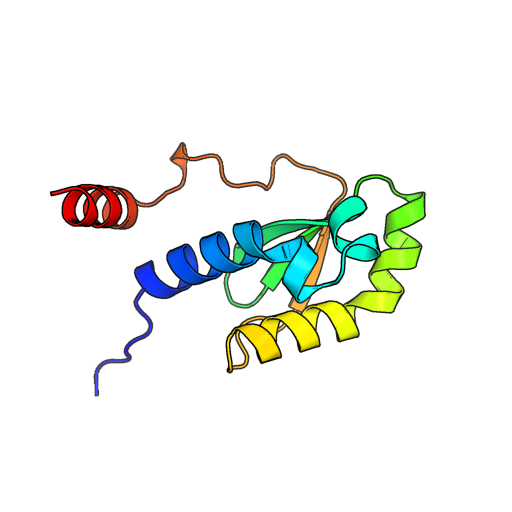 102 ? -15.428 -6.049 -15.906 1.00 50.50 102 LEU A CA 1
ATOM 868 C C . LEU A 1 102 ? -16.237 -5.659 -17.150 1.00 50.50 102 LEU A C 1
ATOM 870 O O . LEU A 1 102 ? -16.724 -4.530 -17.222 1.00 50.50 102 LEU A O 1
ATOM 874 N N . ASP A 1 103 ? -16.364 -6.573 -18.111 1.00 55.94 103 ASP A N 1
ATOM 875 C CA . ASP A 1 103 ? -17.168 -6.386 -19.321 1.00 55.94 103 ASP A CA 1
ATOM 876 C C . ASP A 1 103 ? -18.673 -6.414 -19.000 1.00 55.94 103 ASP A C 1
ATOM 878 O O . ASP A 1 103 ? -19.419 -5.535 -19.428 1.00 55.94 103 ASP A O 1
ATOM 882 N N . GLU A 1 104 ? -19.103 -7.332 -18.126 1.00 56.00 104 GLU A N 1
ATOM 883 C CA . GLU A 1 104 ? -20.505 -7.445 -17.694 1.00 56.00 104 GLU A CA 1
ATOM 884 C C . GLU A 1 104 ? -21.005 -6.244 -16.874 1.00 56.00 104 GLU A C 1
ATOM 886 O O . GLU A 1 104 ? -22.196 -5.954 -16.880 1.00 56.00 104 GLU A O 1
ATOM 891 N N . GLN A 1 105 ? -20.123 -5.511 -16.188 1.00 51.78 105 GLN A N 1
ATOM 892 C CA . GLN A 1 105 ? -20.491 -4.306 -15.426 1.00 51.78 105 GLN A CA 1
ATOM 893 C C . GLN A 1 105 ? -20.544 -3.026 -16.283 1.00 51.78 105 GLN A C 1
ATOM 895 O O . GLN A 1 105 ? -20.861 -1.955 -15.765 1.00 51.78 105 GLN A O 1
ATOM 900 N N . LYS A 1 106 ? -20.199 -3.106 -17.576 1.00 48.44 106 LYS A N 1
ATOM 901 C CA . LYS A 1 106 ? -20.207 -1.970 -18.515 1.00 48.44 106 LYS A CA 1
ATOM 902 C C . LYS A 1 106 ? -21.465 -1.888 -19.390 1.00 48.44 106 LYS A C 1
ATOM 904 O O . LYS A 1 106 ? -21.522 -1.007 -20.251 1.00 48.44 106 LYS A O 1
ATOM 909 N N . LYS A 1 107 ? -22.442 -2.772 -19.186 1.00 39.16 107 LYS A N 1
ATOM 910 C CA . LYS A 1 107 ? -23.688 -2.848 -19.955 1.00 39.16 107 LYS A CA 1
ATOM 911 C C . LYS A 1 107 ? -24.894 -2.557 -19.071 1.00 39.16 107 LYS A C 1
ATOM 913 O O . LYS A 1 107 ? -25.837 -1.932 -19.601 1.00 39.16 107 LYS A O 1
#

Nearest PDB structures (foldseek):
  7ykm-assembly1_A  TM=8.541E-01  e=1.106E-04  Deinococcus radiodurans
  8a3v-assembly1_C  TM=6.243E-01  e=1.022E-02  Vibrio cholerae
  2z51-assembly1_A-2  TM=5.708E-01  e=4.937E-02  unclassified
  2aya-assembly1_A  TM=4.412E-01  e=2.545E-01  Escherichia coli

Sequence (107 aa):
MANGKSPLSDGFLRWKIWRLWPRIVGETLGKVCEPVGYERGRLWIWVKSSARMQEVRFFEATLRKKVNEHVGREWVRMVRFTLDRREVPRESEISEDFKR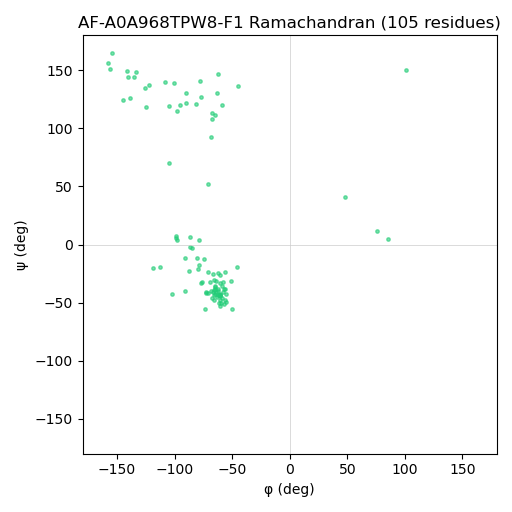YLDEQKK

Secondary structure (DSSP, 8-state):
------HHHHHHHHHHHHHHHHHHH-HHHHTTEEEEEEETTEEEEEES-HHHHHHHHHTHHHHHHHHHHHHTS---SEEEEES-GGGS--GGGS-HHHHHHHHHTT-

Mean predicted aligned error: 9.83 Å

Foldseek 3Di:
DDDPPPPLVVVVLLVVCQVCVCVLLNVVCVVFKGFQDDDPQETEIEGCDPVVVVVVVVCQVVSQVSSCVVVVHSRHPYYHYDNDNVSRDDPVPCPVVNVVVVVVVVD

pLDDT: mean 76.45, std 18.4, range [35.5, 93.69]